Protein AF-A0A844M3R9-F1 (afdb_monomer)

Solvent-accessible surface area (backbone atoms only — not comparable to full-atom values): 5879 Å² total; per-residue (Å²): 139,68,64,75,78,50,78,47,84,69,80,84,34,32,40,38,35,29,82,89,50,76,49,80,37,76,74,84,84,92,78,87,78,84,77,86,83,80,87,86,50,94,58,50,77,81,26,47,87,69,85,38,81,95,48,54,89,81,50,45,82,80,51,70,98,54,93,82,85,77,85,70,86,50,68,72,37,52,56,44,46,60,74,74,105

Organism: NCBI:txid861445

Secondary structure (DSSP, 8-state):
---EEEEEE-SSSEEEEESS-EEEES---------PPP---TTTTTTBTTTB-S-HHHHGGGGTTS-------SHHHHHHHHHH-

Foldseek 3Di:
DFDWDDWACPDQWIWTDGPPDIDIGRDDDDDPDDDDDDPPDPCQVVCDVPQHDDACVVCLVVQPPHDDDFDDDDPSSVVSVVVSD

InterPro domains:
  IPR008255 Pyridine nucleotide-disulphide oxidoreductase, class-II, active site [PS00573] (55-75)
  IPR023753 FAD/NAD(P)-binding domain [PF07992] (15-84)
  IPR036188 FAD/NAD(P)-binding domain superfamily [G3DSA:3.50.50.60] (4-38)
  IPR036188 FAD/NAD(P)-binding domain superfamily [G3DSA:3.50.50.60] (39-85)
  IPR036188 FAD/NAD(P)-binding domain superfamily [SSF51905] (4-84)
  IPR050097 Ferredoxin--NADP reductase type 2 [PTHR48105] (6-85)

Radius of gyration: 19.55 Å; Cα contacts (8 Å, |Δi|>4): 70; chains: 1; bounding box: 38×23×53 Å

pLDDT: mean 95.3, std 4.07, range [64.81, 98.31]

Mean predicted aligned error: 4.41 Å

Structure (mmCIF, N/CA/C/O backbone):
data_AF-A0A844M3R9-F1
#
_entry.id   AF-A0A844M3R9-F1
#
loop_
_atom_site.group_PDB
_atom_site.id
_atom_site.type_symbol
_atom_site.label_atom_id
_atom_site.label_alt_id
_atom_site.label_comp_id
_atom_site.label_asym_id
_atom_site.label_entity_id
_atom_site.label_seq_id
_atom_site.pdbx_PDB_ins_code
_atom_site.Cartn_x
_atom_site.Cartn_y
_atom_site.Cartn_z
_atom_site.occupancy
_atom_site.B_iso_or_equiv
_atom_site.auth_seq_id
_atom_site.auth_comp_id
_atom_site.auth_asym_id
_atom_site.auth_atom_id
_atom_site.pdbx_PDB_model_num
ATOM 1 N N . TYR A 1 1 ? -12.129 12.566 13.841 1.00 64.81 1 TYR A N 1
ATOM 2 C CA . TYR A 1 1 ? -11.259 11.740 12.989 1.00 64.81 1 TYR A CA 1
ATOM 3 C C . TYR A 1 1 ? -9.969 11.513 13.747 1.00 64.81 1 TYR A C 1
ATOM 5 O O . TYR A 1 1 ? -9.563 12.430 14.445 1.00 64.81 1 TYR A O 1
ATOM 13 N N . GLY A 1 2 ? -9.398 10.314 13.692 1.00 88.12 2 GLY A N 1
ATOM 14 C CA . GLY A 1 2 ? -8.153 9.988 14.387 1.00 88.12 2 GLY A CA 1
ATOM 15 C C . GLY A 1 2 ? -7.531 8.734 13.788 1.00 88.12 2 GLY A C 1
ATOM 16 O O . GLY A 1 2 ? -8.265 7.841 13.355 1.00 88.12 2 GLY A O 1
ATOM 17 N N . ILE A 1 3 ? -6.201 8.688 13.727 1.00 95.44 3 ILE A N 1
ATOM 18 C CA . ILE A 1 3 ? -5.473 7.508 13.261 1.00 95.44 3 ILE A CA 1
ATOM 19 C C . ILE A 1 3 ? -5.512 6.469 14.382 1.00 95.44 3 ILE A C 1
ATOM 21 O O . ILE A 1 3 ? -5.110 6.751 15.510 1.00 95.44 3 ILE A O 1
ATOM 25 N N . VAL A 1 4 ? -6.047 5.282 14.090 1.00 96.69 4 VAL A N 1
ATOM 26 C CA . VAL A 1 4 ? -6.115 4.180 15.061 1.00 96.69 4 VAL A CA 1
ATOM 27 C C . VAL A 1 4 ? -4.713 3.620 15.283 1.00 96.69 4 VAL A C 1
ATOM 29 O O . VAL A 1 4 ? -4.053 3.217 14.329 1.00 96.69 4 VAL A O 1
ATOM 32 N N . GLN A 1 5 ? -4.281 3.573 16.541 1.00 97.06 5 GLN A N 1
ATOM 33 C CA . GLN A 1 5 ? -2.983 3.034 16.955 1.00 97.06 5 GLN A CA 1
ATOM 34 C C . GLN A 1 5 ? -3.109 1.622 17.536 1.00 97.06 5 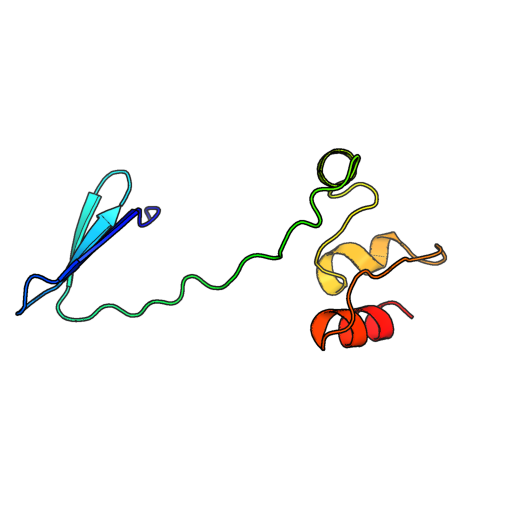GLN A C 1
ATOM 36 O O . GLN A 1 5 ? -2.232 0.787 17.331 1.00 97.06 5 GLN A O 1
ATOM 41 N N . GLN A 1 6 ? -4.207 1.344 18.247 1.00 97.19 6 GLN A N 1
ATOM 42 C CA . GLN A 1 6 ? -4.425 0.063 18.913 1.00 97.19 6 GLN A CA 1
ATOM 43 C C . GLN A 1 6 ? -5.917 -0.241 19.070 1.00 97.19 6 GLN A C 1
ATOM 45 O O . GLN A 1 6 ? -6.740 0.656 19.262 1.00 97.19 6 GLN A O 1
ATOM 50 N N . VAL A 1 7 ? -6.249 -1.531 19.033 1.00 97.62 7 VAL A N 1
ATOM 51 C CA . VAL A 1 7 ? -7.559 -2.067 19.410 1.00 97.62 7 VAL A CA 1
ATOM 52 C C . VAL A 1 7 ? -7.366 -3.073 20.540 1.00 97.62 7 VAL A C 1
ATOM 54 O O . VAL A 1 7 ? -6.560 -3.991 20.413 1.00 97.62 7 VAL A O 1
ATOM 57 N N . GLU A 1 8 ? -8.105 -2.903 21.632 1.00 97.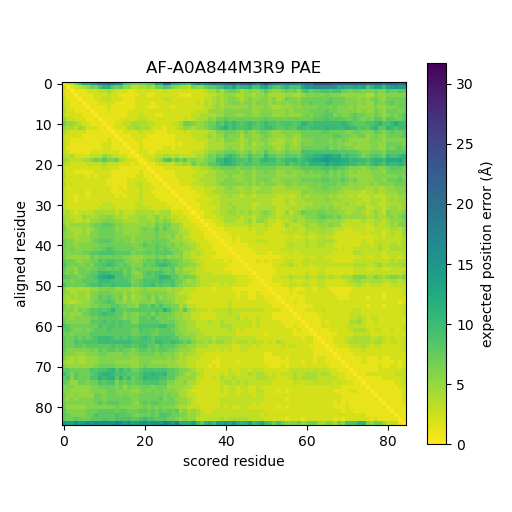88 8 GLU A N 1
ATOM 58 C CA . GLU A 1 8 ? -8.115 -3.800 22.787 1.00 97.88 8 GLU A CA 1
ATOM 59 C C . GLU A 1 8 ? -9.458 -4.538 22.887 1.00 97.88 8 GLU A C 1
ATOM 61 O O . GLU A 1 8 ? -10.531 -3.941 22.737 1.00 97.88 8 GLU A O 1
ATOM 66 N N . ASP A 1 9 ? -9.402 -5.846 23.151 1.00 97.69 9 ASP A N 1
ATOM 67 C CA . ASP A 1 9 ? -10.578 -6.670 23.421 1.00 97.69 9 ASP A CA 1
ATOM 68 C C . ASP A 1 9 ? -10.822 -6.795 24.932 1.00 97.69 9 ASP A C 1
ATOM 70 O O . ASP A 1 9 ? -10.065 -7.455 25.639 1.00 97.69 9 ASP A O 1
ATOM 74 N N . LEU A 1 10 ? -11.910 -6.183 25.412 1.00 97.56 10 LEU A N 1
ATOM 75 C CA . LEU A 1 10 ? -12.330 -6.179 26.818 1.00 97.56 10 LEU A CA 1
ATOM 76 C C . LEU A 1 10 ? -13.532 -7.117 27.066 1.00 97.56 10 LEU A C 1
ATOM 78 O O . LEU A 1 10 ? -14.293 -6.953 28.022 1.00 97.56 10 LEU A O 1
ATOM 82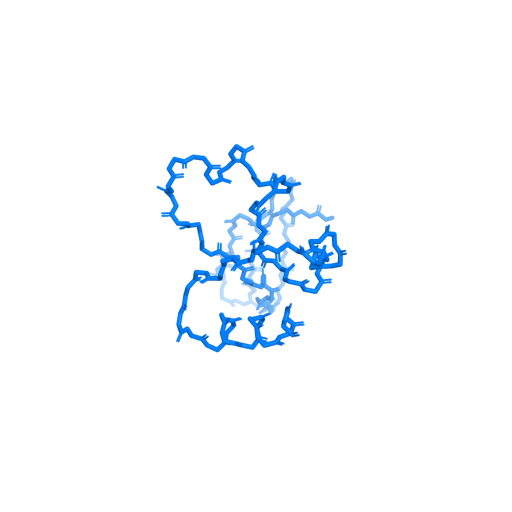 N N . GLY A 1 11 ? -13.753 -8.096 26.183 1.00 96.62 11 GLY A N 1
ATOM 83 C CA . GLY A 1 11 ? -14.866 -9.039 26.249 1.00 96.62 11 GLY A CA 1
ATOM 84 C C . GLY A 1 11 ? -16.170 -8.429 25.735 1.00 96.62 11 GLY A C 1
ATOM 85 O O . GLY A 1 11 ? -16.450 -8.473 24.536 1.00 96.62 11 GLY A O 1
ATOM 86 N N . ALA A 1 12 ? -16.983 -7.855 26.630 1.00 97.19 12 ALA A N 1
ATOM 87 C CA . ALA A 1 12 ? -18.327 -7.352 26.302 1.00 97.19 12 ALA A CA 1
ATOM 88 C C . ALA A 1 12 ? -18.327 -6.155 25.331 1.00 97.19 12 ALA A C 1
ATOM 90 O O . ALA A 1 12 ? -19.326 -5.886 24.661 1.00 97.19 12 ALA A O 1
ATOM 91 N N . TYR A 1 13 ? -17.211 -5.437 25.262 1.00 97.75 13 TYR A N 1
ATOM 92 C CA . TYR A 1 13 ? -16.958 -4.351 24.326 1.00 97.75 13 TYR A CA 1
ATOM 93 C C . TYR A 1 13 ? -15.471 -4.329 23.967 1.00 97.75 13 TYR A C 1
ATOM 95 O O . TYR A 1 13 ? -14.661 -5.050 24.550 1.00 97.75 13 TYR A O 1
ATOM 103 N N . LYS A 1 14 ? -15.127 -3.530 22.967 1.00 98.31 14 LYS A N 1
ATOM 104 C CA . LYS A 1 14 ? -13.779 -3.306 22.461 1.00 98.31 14 LYS A CA 1
ATOM 105 C C . LYS A 1 14 ? -13.448 -1.829 22.605 1.00 98.31 14 LYS A C 1
ATOM 107 O O . LYS A 1 14 ? -14.343 -0.988 22.482 1.00 98.31 14 LYS A O 1
ATOM 112 N N . ARG A 1 15 ? -12.174 -1.525 22.820 1.00 97.81 15 ARG A N 1
ATOM 113 C CA . ARG A 1 15 ? -11.673 -0.159 22.948 1.00 97.81 15 ARG A CA 1
ATOM 114 C C . ARG A 1 15 ? -10.710 0.158 21.816 1.00 97.81 15 ARG A C 1
ATOM 116 O O . ARG A 1 15 ? -9.784 -0.599 21.547 1.00 97.81 15 ARG A O 1
ATOM 123 N N . VAL A 1 16 ? -10.938 1.278 21.145 1.00 97.56 16 VAL A N 1
ATOM 124 C CA . VAL A 1 16 ? -10.115 1.767 20.037 1.00 97.56 16 VAL A CA 1
ATOM 125 C C . VAL A 1 16 ? -9.342 2.987 20.505 1.00 97.56 16 VAL A C 1
ATOM 127 O O . VAL A 1 16 ? -9.942 4.000 20.868 1.00 97.56 16 VAL A O 1
ATOM 130 N N . HIS A 1 17 ? -8.018 2.898 20.466 1.00 97.44 17 HIS A N 1
ATOM 131 C CA . HIS A 1 17 ? -7.111 3.996 20.762 1.00 97.44 17 HIS A CA 1
ATOM 132 C C . HIS A 1 17 ? -6.750 4.715 19.466 1.00 97.44 17 HIS A C 1
ATOM 134 O O . HIS A 1 17 ? -6.257 4.102 18.517 1.00 97.44 17 HIS A O 1
ATOM 140 N N . THR A 1 18 ? -7.002 6.017 19.437 1.00 96.62 18 THR A N 1
ATOM 141 C CA . THR A 1 18 ? -6.491 6.935 18.415 1.00 96.62 18 THR A CA 1
ATOM 142 C C . THR A 1 18 ? -5.459 7.866 19.038 1.00 96.62 18 THR A C 1
ATOM 144 O O . THR A 1 18 ? -5.298 7.858 20.255 1.00 96.62 18 THR A O 1
ATOM 147 N N . GLU A 1 19 ? -4.795 8.679 18.220 1.00 95.88 19 GLU A N 1
ATOM 148 C CA . GLU A 1 19 ? -3.774 9.638 18.673 1.00 95.88 19 GLU A CA 1
ATOM 149 C C . GLU A 1 19 ? -4.252 10.527 19.834 1.00 95.88 19 GLU A C 1
ATOM 151 O O . GLU A 1 19 ? -3.543 10.672 20.825 1.00 95.88 19 GLU A O 1
ATOM 156 N N . ASP A 1 20 ? -5.480 11.052 19.745 1.00 94.06 20 ASP A N 1
ATOM 157 C CA . ASP A 1 20 ? -5.997 12.031 20.712 1.00 94.06 20 ASP A CA 1
ATOM 158 C C . ASP A 1 20 ? -7.135 11.503 21.599 1.00 94.06 20 ASP A C 1
ATOM 160 O O . ASP A 1 20 ? -7.509 12.136 22.590 1.00 94.06 20 ASP A O 1
ATOM 164 N N . LYS A 1 21 ? -7.787 10.402 21.203 1.00 95.56 21 LYS A N 1
ATOM 165 C CA . LYS A 1 21 ? -9.057 9.949 21.800 1.00 95.56 21 LYS A CA 1
ATOM 166 C C . LYS A 1 21 ? -9.176 8.438 21.873 1.00 95.56 21 LYS A C 1
ATOM 168 O O . LYS A 1 21 ? -8.561 7.702 21.104 1.00 95.56 21 LYS A O 1
ATOM 173 N N . THR A 1 22 ? -10.057 7.985 22.754 1.00 96.50 22 THR A N 1
ATOM 174 C CA . THR A 1 22 ? -10.425 6.577 22.895 1.00 96.50 22 THR A CA 1
ATOM 175 C C . THR A 1 22 ?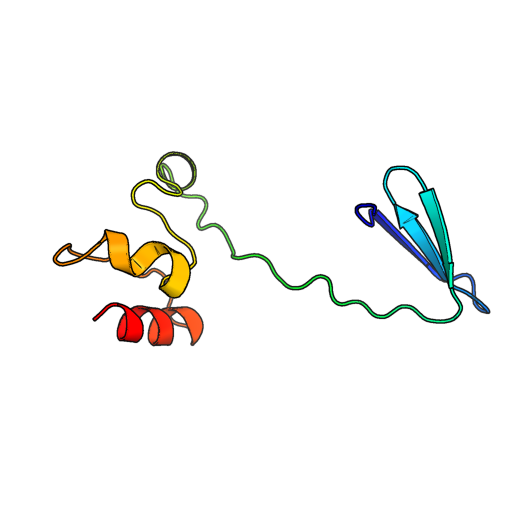 -11.922 6.395 22.681 1.00 96.50 22 THR A C 1
ATOM 177 O O . THR A 1 22 ? -12.716 7.241 23.092 1.00 96.50 22 THR A O 1
ATOM 180 N N . TYR A 1 23 ? -12.304 5.300 22.028 1.00 96.56 23 TYR A N 1
ATOM 181 C CA . TYR A 1 23 ? -13.693 4.992 21.692 1.00 96.56 23 TYR A CA 1
ATOM 182 C C . TYR A 1 23 ? -14.043 3.569 22.123 1.00 96.56 23 TYR A C 1
ATOM 184 O O . TYR A 1 23 ? -13.304 2.641 21.804 1.00 96.56 23 TYR A O 1
ATOM 192 N N . ASP A 1 24 ? -15.189 3.396 22.781 1.00 97.62 24 ASP A N 1
ATOM 193 C CA . ASP A 1 24 ? -15.711 2.082 23.166 1.00 97.62 24 ASP A CA 1
ATOM 194 C C . ASP A 1 24 ? -16.836 1.656 22.216 1.00 97.62 24 ASP A C 1
ATOM 196 O O . ASP A 1 24 ? -17.750 2.430 21.921 1.00 97.62 24 ASP A O 1
ATOM 200 N N . ALA A 1 25 ? -16.783 0.414 21.736 1.00 97.38 25 ALA A N 1
ATOM 201 C CA . ALA A 1 25 ? -17.767 -0.140 20.810 1.00 97.38 25 ALA A CA 1
ATOM 202 C C . ALA A 1 25 ? -18.020 -1.627 21.080 1.00 97.38 25 ALA A C 1
ATOM 204 O O . ALA A 1 25 ? -17.118 -2.366 21.456 1.00 97.38 25 ALA A O 1
ATOM 205 N N . LYS A 1 26 ? -19.249 -2.104 20.844 1.00 98.00 26 LYS A N 1
ATOM 206 C CA . LYS A 1 26 ? -19.575 -3.541 20.965 1.00 98.00 26 LYS A CA 1
ATOM 207 C C . LYS A 1 26 ? -18.911 -4.384 19.870 1.00 98.00 26 LYS A C 1
ATOM 209 O O . LYS A 1 26 ? -18.510 -5.515 20.121 1.00 98.00 26 LYS A O 1
ATOM 214 N N . THR A 1 27 ? -18.781 -3.810 18.676 1.00 97.25 27 THR A N 1
ATOM 215 C CA . THR A 1 27 ? -18.248 -4.465 17.477 1.00 97.25 27 THR A CA 1
ATOM 216 C C . THR A 1 27 ? -17.347 -3.490 16.729 1.00 97.25 27 THR A C 1
ATOM 218 O O . THR A 1 27 ? -17.633 -2.294 16.695 1.00 97.25 27 THR A O 1
ATOM 221 N N . ILE A 1 28 ? -16.281 -4.002 16.111 1.00 97.00 28 ILE A N 1
ATOM 222 C CA . ILE A 1 28 ? -15.351 -3.241 15.268 1.00 97.00 28 ILE A CA 1
ATOM 223 C C . ILE A 1 28 ? -15.339 -3.867 13.871 1.00 97.00 28 ILE A C 1
ATOM 225 O O . ILE A 1 28 ? -15.247 -5.085 13.745 1.00 97.00 28 ILE A O 1
ATOM 229 N N . ILE A 1 29 ? -15.408 -3.033 12.831 1.00 97.50 29 ILE A N 1
ATOM 230 C CA . ILE A 1 29 ? -15.201 -3.437 11.435 1.00 97.50 29 ILE A CA 1
ATOM 231 C C . ILE A 1 29 ? -13.853 -2.872 10.989 1.00 97.50 29 ILE A C 1
ATOM 233 O O . ILE A 1 29 ? -13.664 -1.656 10.980 1.00 97.50 29 ILE A O 1
ATOM 237 N N . VAL A 1 30 ? -12.913 -3.746 10.628 1.00 96.38 30 VAL A N 1
ATOM 238 C CA . VAL A 1 30 ? -11.585 -3.339 10.151 1.00 96.38 30 VAL A CA 1
ATOM 239 C C . VAL A 1 30 ? -11.629 -3.186 8.634 1.00 96.38 30 VAL A C 1
ATOM 241 O O . VAL A 1 30 ? -11.739 -4.168 7.908 1.00 96.38 30 VAL A O 1
ATOM 244 N N . ALA A 1 31 ? -11.544 -1.943 8.163 1.00 97.00 31 ALA A N 1
ATOM 245 C CA . ALA A 1 31 ? -11.578 -1.587 6.743 1.00 97.00 31 ALA A CA 1
ATOM 246 C C . ALA A 1 31 ? -10.443 -0.609 6.382 1.00 97.00 31 ALA A C 1
ATOM 248 O O . ALA A 1 31 ? -10.645 0.369 5.671 1.00 97.00 31 ALA A O 1
ATOM 249 N N . THR A 1 32 ? -9.237 -0.842 6.908 1.00 95.88 32 THR A N 1
ATOM 250 C CA . THR A 1 32 ? -8.079 0.067 6.773 1.00 95.88 32 THR A CA 1
ATOM 251 C C . THR A 1 32 ? -7.424 0.058 5.389 1.00 95.88 32 THR A C 1
ATOM 253 O O . THR A 1 32 ? -6.471 0.800 5.164 1.00 95.88 32 THR A O 1
ATOM 256 N N . GLY A 1 33 ? -7.914 -0.776 4.468 1.00 95.88 33 GLY A N 1
ATOM 257 C CA . GLY A 1 33 ? -7.350 -0.932 3.131 1.00 95.88 33 GLY A CA 1
ATOM 258 C C . GLY A 1 33 ? -5.953 -1.560 3.139 1.00 95.88 33 GLY A C 1
ATOM 259 O O . GLY A 1 33 ? -5.570 -2.257 4.081 1.00 95.88 33 GLY A O 1
ATOM 260 N N . ALA A 1 34 ? -5.200 -1.305 2.070 1.00 92.81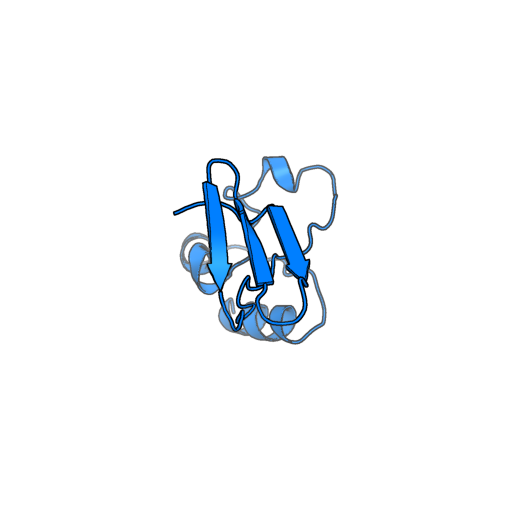 34 ALA A N 1
ATOM 261 C CA . ALA A 1 34 ? -3.831 -1.768 1.869 1.00 92.81 34 ALA A CA 1
ATOM 262 C C . ALA A 1 34 ? -2.935 -0.612 1.396 1.00 92.81 34 ALA A C 1
ATOM 264 O O . ALA A 1 34 ? -3.421 0.439 0.981 1.00 92.81 34 ALA A O 1
ATOM 265 N N . LYS A 1 35 ? -1.616 -0.814 1.452 1.00 91.31 35 LYS A N 1
ATOM 266 C CA . LYS A 1 35 ? -0.615 0.096 0.881 1.00 91.31 35 LYS A CA 1
ATOM 267 C C . LYS A 1 35 ? 0.225 -0.663 -0.140 1.00 91.31 35 LYS A C 1
ATOM 269 O O . LYS A 1 35 ? 0.506 -1.845 0.063 1.00 91.31 35 LYS A O 1
ATOM 274 N N . TYR A 1 36 ? 0.626 0.014 -1.213 1.00 90.56 36 TYR A N 1
ATOM 275 C CA . TYR A 1 36 ? 1.569 -0.548 -2.175 1.00 90.56 36 TYR A CA 1
ATOM 276 C C . TYR A 1 36 ? 2.908 -0.845 -1.490 1.00 90.56 36 TYR A C 1
ATOM 278 O O . TYR A 1 36 ? 3.307 -0.181 -0.529 1.00 90.56 36 TYR A O 1
ATOM 286 N N . ARG A 1 37 ? 3.592 -1.885 -1.967 1.00 93.50 37 ARG A N 1
ATOM 287 C CA . ARG A 1 37 ? 4.920 -2.252 -1.473 1.00 93.50 37 ARG A CA 1
ATOM 288 C C . ARG A 1 37 ? 5.964 -1.444 -2.235 1.00 93.50 37 ARG A C 1
ATOM 290 O O . ARG A 1 37 ? 5.962 -1.473 -3.459 1.00 93.50 37 ARG A O 1
ATOM 297 N N . LEU A 1 38 ? 6.853 -0.782 -1.501 1.00 94.50 38 LEU A N 1
ATOM 298 C CA . LEU A 1 38 ? 8.028 -0.123 -2.070 1.00 94.50 38 LEU A CA 1
ATOM 299 C C . LEU A 1 38 ? 9.059 -1.167 -2.516 1.00 94.50 38 LEU A C 1
ATOM 301 O O . LEU A 1 38 ? 9.243 -2.193 -1.847 1.00 94.50 38 LEU A O 1
ATOM 305 N N . LEU A 1 39 ? 9.749 -0.889 -3.618 1.00 95.25 39 LEU A N 1
ATOM 306 C CA . LEU A 1 39 ? 10.873 -1.676 -4.121 1.00 95.25 39 LEU A CA 1
ATOM 307 C C . LEU A 1 39 ? 12.131 -1.485 -3.263 1.00 95.25 39 LEU A C 1
ATOM 309 O O . LEU A 1 39 ? 12.965 -2.385 -3.204 1.00 95.25 39 LEU A O 1
ATOM 313 N N . ASN A 1 40 ? 12.239 -0.357 -2.556 1.00 95.69 40 ASN A N 1
ATOM 314 C CA . ASN A 1 40 ? 13.391 0.068 -1.759 1.00 95.69 40 ASN A CA 1
ATOM 315 C C . ASN A 1 40 ? 14.684 0.151 -2.583 1.00 95.69 40 ASN A C 1
ATOM 317 O O . ASN A 1 40 ? 15.746 -0.304 -2.152 1.00 95.69 40 ASN A O 1
ATOM 321 N N . VAL A 1 41 ? 14.594 0.735 -3.780 1.00 96.62 41 VAL A N 1
ATOM 322 C CA . VAL A 1 41 ? 15.740 0.939 -4.679 1.00 96.62 41 VAL A CA 1
ATOM 323 C C . VAL A 1 41 ? 16.170 2.409 -4.716 1.00 96.62 41 VAL A C 1
ATOM 325 O O . VAL A 1 41 ? 15.338 3.302 -4.528 1.00 96.62 41 VAL A O 1
ATOM 328 N N . PRO A 1 42 ? 17.459 2.704 -4.975 1.00 97.69 42 PRO A N 1
ATOM 329 C CA . PRO A 1 42 ? 17.919 4.081 -5.115 1.00 97.69 42 PRO A CA 1
ATOM 330 C C . PRO A 1 42 ? 17.110 4.845 -6.170 1.00 97.69 42 PRO A C 1
ATOM 332 O O . PRO A 1 42 ? 16.944 4.378 -7.294 1.00 97.69 42 PRO A O 1
ATOM 335 N N . GLY A 1 43 ? 16.624 6.030 -5.801 1.00 96.44 43 GLY A N 1
ATOM 336 C CA . GLY A 1 43 ? 15.838 6.902 -6.674 1.00 96.44 43 GLY A CA 1
ATOM 337 C C . GLY A 1 43 ? 14.321 6.703 -6.609 1.00 96.44 43 GLY A C 1
ATOM 338 O O . GLY A 1 43 ? 13.611 7.616 -7.014 1.00 96.44 43 GLY A O 1
ATOM 339 N N . GLU A 1 44 ? 13.805 5.599 -6.055 1.00 97.06 44 GLU A N 1
ATOM 340 C CA . GLU A 1 44 ? 12.352 5.349 -5.979 1.00 97.06 44 GLU A CA 1
ATOM 341 C C . GLU A 1 44 ? 11.601 6.495 -5.276 1.00 97.06 44 GLU A C 1
ATOM 343 O O . GLU A 1 44 ? 10.687 7.091 -5.845 1.00 97.06 44 GLU A O 1
ATOM 348 N N . ASP A 1 45 ? 12.039 6.868 -4.072 1.00 95.56 45 ASP A N 1
ATOM 349 C CA . ASP A 1 45 ? 11.452 7.974 -3.305 1.00 95.56 45 ASP A CA 1
ATOM 350 C C . ASP A 1 45 ? 11.706 9.337 -3.977 1.00 95.56 45 ASP A C 1
ATOM 352 O O . ASP A 1 45 ? 10.798 10.143 -4.159 1.00 95.56 45 ASP A O 1
ATOM 356 N N . THR A 1 46 ? 12.931 9.567 -4.462 1.00 96.81 46 THR A N 1
ATOM 357 C CA . THR A 1 46 ? 13.338 10.836 -5.093 1.00 96.81 46 THR A CA 1
ATOM 358 C C . THR A 1 46 ? 12.548 11.162 -6.364 1.00 96.81 46 THR A C 1
ATOM 360 O O . THR A 1 46 ? 12.306 12.337 -6.658 1.00 96.81 46 THR A O 1
ATOM 363 N N . PHE A 1 47 ? 12.162 10.136 -7.127 1.00 96.19 47 PHE A N 1
ATOM 364 C CA . PHE A 1 47 ? 11.414 10.271 -8.377 1.00 96.19 47 PHE A CA 1
ATOM 365 C C . PHE A 1 47 ? 9.922 9.941 -8.231 1.00 96.19 47 PHE A C 1
ATOM 367 O O . PHE A 1 47 ? 9.205 9.960 -9.236 1.00 96.19 47 PHE A O 1
ATOM 374 N N . THR A 1 48 ? 9.426 9.690 -7.013 1.00 94.12 48 THR A N 1
ATOM 375 C CA . THR A 1 48 ? 7.985 9.536 -6.760 1.00 94.12 48 THR A CA 1
ATOM 376 C C . THR A 1 48 ? 7.241 10.795 -7.220 1.00 94.12 48 THR A C 1
ATOM 378 O O . THR A 1 48 ? 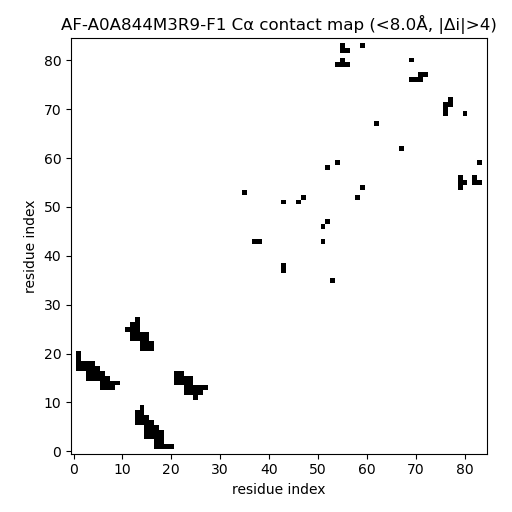7.681 11.921 -6.982 1.00 94.12 48 THR A O 1
ATOM 381 N N . SER A 1 49 ? 6.149 10.606 -7.969 1.00 88.62 49 SER A N 1
ATOM 382 C CA . SER A 1 49 ? 5.383 11.669 -8.649 1.00 88.62 49 SER A CA 1
ATOM 383 C C . SER A 1 49 ? 6.168 12.474 -9.704 1.00 88.62 49 SER A C 1
ATOM 385 O O . SER A 1 49 ? 5.698 13.509 -10.172 1.00 88.62 49 SER A O 1
ATOM 387 N N . ARG A 1 50 ? 7.367 12.023 -10.097 1.00 93.81 50 ARG A N 1
ATOM 388 C CA . ARG A 1 50 ? 8.238 12.655 -11.111 1.00 93.81 50 ARG A CA 1
ATOM 389 C C . ARG A 1 50 ? 8.827 11.641 -12.103 1.00 93.81 50 ARG A C 1
ATOM 391 O O . ARG A 1 50 ? 9.867 11.900 -12.702 1.00 93.81 50 ARG A O 1
ATOM 398 N N . GLY A 1 51 ? 8.184 10.484 -12.240 1.00 93.62 51 GLY A N 1
ATOM 399 C CA . GLY A 1 51 ? 8.633 9.359 -13.067 1.00 93.62 51 GLY A CA 1
ATOM 400 C C . GLY A 1 51 ? 8.329 7.999 -12.435 1.00 93.62 51 GLY A C 1
ATOM 401 O O . GLY A 1 51 ? 8.098 7.035 -13.151 1.00 93.62 51 GLY A O 1
ATOM 402 N N . VAL A 1 52 ? 8.258 7.932 -11.102 1.00 97.06 52 VAL A N 1
ATOM 403 C CA . VAL A 1 52 ? 7.785 6.757 -10.353 1.00 97.06 52 VAL A CA 1
ATOM 404 C C . VAL A 1 52 ? 6.335 6.987 -9.923 1.00 97.06 52 VAL A C 1
ATOM 406 O O . VAL A 1 52 ? 6.026 8.008 -9.302 1.00 97.06 52 VAL A O 1
ATOM 409 N N . SER A 1 53 ? 5.453 6.042 -10.253 1.00 96.44 53 SER A N 1
ATOM 410 C CA . SER A 1 53 ? 4.033 6.034 -9.880 1.00 96.44 53 SER A CA 1
ATOM 411 C C . SER A 1 53 ? 3.604 4.639 -9.417 1.00 96.44 53 SER A C 1
ATOM 413 O O . SER A 1 53 ? 4.188 3.634 -9.819 1.00 96.44 53 SER A O 1
ATOM 415 N N . TYR A 1 54 ? 2.568 4.596 -8.578 1.00 96.31 54 TYR A N 1
ATOM 416 C CA . TYR A 1 54 ? 1.970 3.372 -8.033 1.00 96.31 54 TYR A CA 1
ATOM 417 C C . TYR A 1 54 ? 0.484 3.220 -8.417 1.00 96.31 54 TYR A C 1
ATOM 419 O O . TYR A 1 54 ? -0.215 2.398 -7.829 1.00 96.31 54 TYR A O 1
ATOM 427 N N . CYS A 1 55 ? -0.018 4.041 -9.348 1.00 95.50 55 CYS A N 1
ATOM 428 C CA . CYS A 1 55 ? -1.405 4.022 -9.822 1.00 95.50 55 CYS A CA 1
ATOM 429 C C . CYS A 1 55 ? -1.464 4.496 -11.283 1.00 95.50 55 CYS A C 1
ATOM 431 O O . CYS A 1 55 ? -1.367 5.69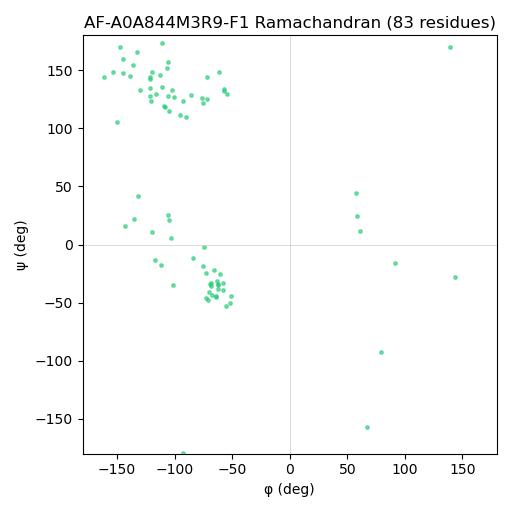9 -11.547 1.00 95.50 55 CYS A O 1
ATOM 433 N N . ALA A 1 56 ? -1.656 3.584 -12.243 1.00 95.31 56 ALA A N 1
ATOM 434 C CA . ALA A 1 56 ? -1.655 3.949 -13.658 1.00 95.31 56 ALA A CA 1
ATOM 435 C C . ALA A 1 56 ? -2.867 4.804 -14.034 1.00 95.31 56 ALA A C 1
ATOM 437 O O . ALA A 1 56 ? -2.740 5.741 -14.819 1.00 95.31 56 ALA A O 1
ATOM 438 N N . VAL A 1 57 ? -4.033 4.546 -13.438 1.00 94.75 57 VAL A N 1
ATOM 439 C CA . VAL A 1 57 ? -5.237 5.368 -13.661 1.00 94.75 57 VAL A CA 1
ATOM 440 C C . VAL A 1 57 ? -5.031 6.814 -13.199 1.00 94.75 57 VAL A C 1
ATOM 442 O O . VAL A 1 57 ? -5.545 7.739 -13.825 1.00 94.75 57 VAL A O 1
ATOM 445 N N . CYS A 1 58 ? -4.269 7.014 -12.123 1.00 94.56 58 CYS A N 1
ATOM 446 C CA . CYS A 1 58 ? -4.019 8.330 -11.549 1.00 94.56 58 CYS A CA 1
ATOM 447 C C . CYS A 1 58 ? -3.070 9.162 -12.426 1.00 94.56 58 CYS A C 1
ATOM 449 O O . CYS A 1 58 ? -3.359 10.326 -12.700 1.00 94.56 58 CYS A O 1
ATOM 451 N N . ASP A 1 59 ? -1.964 8.558 -12.883 1.00 95.56 59 ASP A N 1
ATOM 452 C CA . ASP A 1 59 ? -0.849 9.306 -13.480 1.00 95.56 59 ASP A CA 1
ATOM 453 C C . ASP A 1 59 ? -0.578 8.984 -14.959 1.00 95.56 59 ASP A C 1
ATOM 455 O O . ASP A 1 59 ? 0.145 9.724 -15.628 1.00 95.56 59 ASP A O 1
ATOM 459 N N . GLY A 1 60 ? -1.151 7.913 -15.513 1.00 93.50 60 GLY A N 1
ATOM 460 C CA . GLY A 1 60 ? -0.814 7.401 -16.848 1.00 93.50 60 GLY A CA 1
ATOM 461 C C . GLY A 1 60 ? -1.000 8.421 -17.975 1.00 93.50 60 GLY A C 1
ATOM 462 O O . GLY A 1 60 ? -0.199 8.477 -18.907 1.00 93.50 60 GLY A O 1
ATOM 463 N N . ALA A 1 61 ? -1.990 9.310 -17.853 1.00 94.31 61 ALA A N 1
ATOM 464 C CA . ALA A 1 61 ? -2.242 10.369 -18.832 1.00 94.31 61 ALA A CA 1
ATOM 465 C C . ALA A 1 61 ? -1.061 11.349 -19.000 1.00 94.31 61 ALA A C 1
ATOM 467 O O . ALA A 1 61 ? -0.913 11.948 -20.069 1.00 94.31 61 ALA A O 1
ATOM 468 N N . PHE A 1 62 ? -0.209 11.507 -17.981 1.00 94.62 62 PHE A N 1
ATOM 469 C CA . PHE A 1 62 ? 0.952 12.401 -18.030 1.00 94.62 62 PHE A CA 1
ATOM 470 C C . PHE A 1 62 ? 2.116 11.840 -18.857 1.00 94.62 62 PHE A C 1
ATOM 472 O O . PHE A 1 62 ? 2.964 12.608 -19.310 1.00 94.62 62 PHE A O 1
ATOM 479 N N . PHE A 1 63 ? 2.141 10.528 -19.105 1.00 94.25 63 PHE A N 1
ATOM 480 C CA . PHE A 1 63 ? 3.250 9.834 -19.767 1.00 94.25 63 PHE A CA 1
ATOM 481 C C . PHE A 1 63 ? 2.946 9.437 -21.217 1.00 94.25 63 PHE A C 1
ATOM 483 O O . PHE A 1 63 ? 3.525 8.502 -21.767 1.00 94.25 63 PHE A O 1
ATOM 490 N N . ARG A 1 64 ? 2.030 10.154 -21.874 1.00 93.38 64 ARG A N 1
ATOM 491 C CA . ARG A 1 64 ? 1.651 9.871 -23.261 1.00 93.38 64 ARG A CA 1
ATOM 492 C C . ARG A 1 64 ? 2.863 9.910 -24.199 1.00 93.38 64 ARG A C 1
ATOM 494 O O . ARG A 1 64 ? 3.618 10.881 -24.195 1.00 93.38 64 ARG A O 1
ATOM 501 N N . ASN A 1 65 ? 2.971 8.899 -25.065 1.00 94.38 65 ASN A N 1
ATOM 502 C CA . ASN A 1 65 ? 4.072 8.719 -26.021 1.00 94.38 65 ASN A CA 1
ATOM 503 C C . ASN A 1 65 ? 5.461 8.622 -25.361 1.00 94.38 65 ASN A C 1
ATOM 505 O O . ASN A 1 65 ? 6.458 8.964 -25.997 1.00 94.38 65 ASN A O 1
ATOM 509 N N . GLN A 1 66 ? 5.530 8.204 -24.098 1.00 96.06 66 GLN A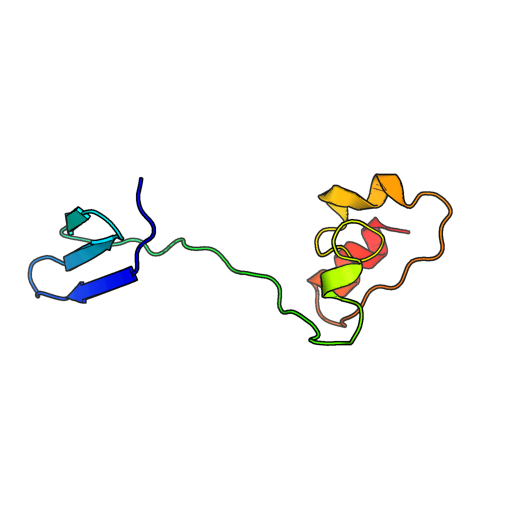 N 1
ATOM 510 C CA . GLN A 1 66 ? 6.787 7.890 -23.426 1.00 96.06 66 GLN A CA 1
ATOM 511 C C . GLN A 1 66 ? 6.950 6.378 -23.297 1.00 96.06 66 GLN A C 1
ATOM 513 O O . GLN A 1 66 ? 5.969 5.635 -23.294 1.00 96.06 66 GLN A O 1
ATOM 518 N N . ASP A 1 67 ? 8.196 5.936 -23.163 1.00 96.81 67 ASP A N 1
ATOM 519 C CA . ASP A 1 67 ? 8.500 4.552 -22.820 1.00 96.81 67 ASP A CA 1
ATOM 520 C C . ASP A 1 67 ? 8.244 4.327 -21.326 1.00 96.81 67 ASP A C 1
ATOM 522 O O . ASP A 1 67 ? 8.767 5.049 -20.473 1.00 96.81 67 ASP A O 1
ATOM 526 N N . LEU A 1 68 ? 7.430 3.319 -21.013 1.00 96.75 68 LEU A N 1
ATOM 527 C CA . LEU A 1 68 ? 7.012 2.994 -19.653 1.00 96.75 68 LEU A CA 1
ATOM 528 C C . LEU A 1 68 ? 7.589 1.653 -19.198 1.00 96.75 68 LEU A C 1
ATOM 530 O O . LEU A 1 68 ? 7.708 0.708 -19.977 1.00 96.75 68 LEU A O 1
ATOM 534 N N . LEU A 1 69 ? 7.906 1.563 -17.905 1.00 97.25 69 LEU A N 1
ATOM 535 C CA . LEU A 1 69 ? 8.321 0.332 -17.240 1.00 97.25 69 LEU A CA 1
ATOM 536 C C . LEU A 1 69 ? 7.344 0.018 -16.108 1.00 97.25 69 LEU A C 1
ATOM 538 O O . LEU A 1 69 ? 7.179 0.818 -15.190 1.00 97.25 69 LEU A O 1
ATOM 542 N N . VAL A 1 70 ? 6.754 -1.176 -16.144 1.00 97.44 70 VAL A N 1
ATOM 543 C CA . VAL A 1 70 ? 5.923 -1.706 -15.057 1.00 97.44 70 VAL A CA 1
ATOM 544 C C . VAL A 1 70 ? 6.704 -2.787 -14.318 1.00 97.44 70 VAL A C 1
ATOM 546 O O . VAL A 1 70 ? 7.235 -3.712 -14.932 1.00 97.44 70 VAL A O 1
ATOM 549 N N . VAL A 1 71 ? 6.796 -2.665 -12.992 1.00 97.44 71 VAL A N 1
ATOM 550 C CA . VAL A 1 71 ? 7.538 -3.604 -12.143 1.00 97.44 71 VAL A CA 1
ATOM 551 C C . VAL A 1 71 ? 6.566 -4.505 -11.388 1.00 97.44 71 VAL A C 1
ATOM 553 O O . VAL A 1 71 ? 5.817 -4.053 -10.527 1.00 97.44 71 VAL A O 1
ATOM 556 N N . GLY A 1 72 ? 6.612 -5.802 -11.686 1.00 96.44 72 GLY A N 1
ATOM 557 C CA . GLY A 1 72 ? 5.781 -6.826 -11.055 1.00 96.44 72 GLY A CA 1
ATOM 558 C C . GLY A 1 72 ? 5.266 -7.843 -12.073 1.00 96.44 72 GLY A C 1
ATOM 559 O O . GLY A 1 72 ? 5.419 -7.660 -13.274 1.00 96.44 72 GLY A O 1
ATOM 560 N N . GLY A 1 73 ? 4.666 -8.929 -11.585 1.00 96.56 73 GLY A N 1
ATOM 561 C CA . GLY A 1 73 ? 4.095 -9.986 -12.434 1.00 96.56 73 GLY A CA 1
ATOM 562 C C . GLY A 1 73 ? 2.802 -10.593 -11.891 1.00 96.56 73 GLY A C 1
ATOM 563 O O . GLY A 1 73 ? 2.430 -11.686 -12.295 1.00 96.56 73 GLY A O 1
ATOM 564 N N . GLY A 1 74 ? 2.163 -9.923 -10.928 1.00 96.19 74 GLY A N 1
ATOM 565 C CA . GLY A 1 74 ? 0.822 -10.281 -10.461 1.00 96.19 74 GLY A CA 1
ATOM 566 C C . GLY A 1 74 ? -0.257 -9.510 -11.218 1.00 96.19 74 GLY A C 1
ATOM 567 O O . GLY A 1 74 ? 0.065 -8.664 -12.054 1.00 96.19 74 GLY A O 1
ATOM 568 N N . ASP A 1 75 ? -1.517 -9.750 -10.861 1.00 96.88 75 ASP A N 1
ATOM 569 C CA . ASP A 1 75 ? -2.690 -9.186 -11.543 1.00 96.88 75 ASP A CA 1
ATOM 570 C C . ASP A 1 75 ? -2.600 -7.664 -11.697 1.00 96.88 75 ASP A C 1
ATOM 572 O O . ASP A 1 75 ? -2.667 -7.161 -12.813 1.00 96.88 75 ASP A O 1
ATOM 576 N N . SER A 1 76 ? -2.302 -6.938 -10.611 1.00 95.81 76 SER A N 1
ATOM 577 C CA . SER A 1 76 ? -2.166 -5.476 -10.659 1.00 95.81 76 SER A CA 1
ATOM 578 C C . SER A 1 76 ? -1.099 -5.008 -11.650 1.00 95.81 76 SER A C 1
ATOM 580 O O . SER A 1 76 ? -1.304 -4.023 -12.336 1.00 95.81 76 SER A O 1
ATOM 582 N N . ALA A 1 77 ? 0.040 -5.697 -11.760 1.00 96.56 77 ALA A N 1
ATOM 583 C CA . ALA A 1 77 ? 1.077 -5.285 -12.705 1.00 96.56 77 ALA A CA 1
ATOM 584 C C . ALA A 1 77 ? 0.639 -5.528 -14.156 1.00 96.56 77 ALA A C 1
ATOM 586 O O . ALA A 1 77 ? 0.877 -4.691 -15.020 1.00 96.56 77 ALA A O 1
ATOM 587 N N . VAL A 1 78 ? -0.008 -6.664 -14.422 1.00 96.88 78 VAL A N 1
ATOM 588 C CA . VAL A 1 78 ? -0.438 -7.040 -15.774 1.00 96.88 78 VAL A CA 1
ATOM 589 C C . VAL A 1 78 ? -1.604 -6.171 -16.244 1.00 96.88 78 VAL A C 1
ATOM 591 O O . VAL A 1 78 ? -1.552 -5.639 -17.350 1.00 96.88 78 VAL A O 1
ATOM 594 N N . GLU A 1 79 ? -2.631 -5.990 -15.415 1.00 97.00 79 GLU A N 1
ATOM 595 C CA . GLU A 1 79 ? -3.803 -5.175 -15.754 1.00 97.00 79 GLU A CA 1
ATOM 596 C C . GLU A 1 79 ? -3.431 -3.702 -15.956 1.00 97.00 79 GLU A C 1
ATOM 598 O O . GLU A 1 79 ? -3.824 -3.099 -16.954 1.00 97.00 79 GLU A O 1
ATOM 603 N N . GLU A 1 80 ? -2.619 -3.133 -15.060 1.00 96.88 80 GLU A N 1
ATOM 604 C CA . GLU A 1 80 ? -2.197 -1.732 -15.169 1.00 96.88 80 GLU A CA 1
ATOM 605 C C . GLU A 1 80 ? -1.255 -1.519 -16.368 1.00 96.88 80 GLU A C 1
ATOM 607 O O . GLU A 1 80 ? -1.322 -0.478 -17.017 1.00 96.88 80 GLU A O 1
ATOM 612 N N . ALA A 1 81 ? -0.414 -2.503 -16.721 1.00 96.06 81 ALA A N 1
ATOM 613 C CA . ALA A 1 81 ? 0.410 -2.432 -17.930 1.00 96.06 81 ALA A CA 1
ATOM 614 C C . ALA A 1 81 ? -0.443 -2.407 -19.204 1.00 96.06 81 ALA A C 1
ATOM 616 O O . ALA A 1 81 ? -0.186 -1.587 -20.078 1.00 96.06 81 ALA A O 1
ATOM 617 N N . ILE A 1 82 ? -1.471 -3.260 -19.289 1.00 95.50 82 ILE A N 1
ATOM 618 C CA . ILE A 1 82 ? -2.409 -3.277 -20.423 1.00 95.50 82 ILE A CA 1
ATOM 619 C C . ILE A 1 82 ? -3.167 -1.951 -20.517 1.00 95.50 82 ILE A C 1
ATOM 621 O O . ILE A 1 82 ? -3.397 -1.456 -21.612 1.00 95.50 82 ILE A O 1
ATOM 625 N N . TYR A 1 83 ? -3.545 -1.355 -19.384 1.00 94.56 83 TYR A N 1
ATOM 626 C CA . TYR A 1 83 ? -4.203 -0.048 -19.367 1.00 94.56 83 TYR A CA 1
ATOM 627 C C . TYR A 1 83 ? -3.318 1.085 -19.927 1.00 94.56 83 TYR A C 1
ATOM 629 O O . TYR A 1 83 ? -3.835 2.047 -20.495 1.00 94.56 83 TYR A O 1
ATOM 637 N N . LEU A 1 84 ? -1.995 0.987 -19.765 1.00 92.81 84 LEU A N 1
ATOM 638 C CA . LEU A 1 84 ? -1.027 2.000 -20.201 1.00 92.81 84 LEU A CA 1
ATOM 639 C C . LEU A 1 84 ? -0.612 1.884 -21.678 1.00 92.81 84 LEU A C 1
ATOM 641 O O . LEU A 1 84 ? 0.033 2.805 -22.185 1.00 92.81 84 LEU A O 1
ATOM 645 N N . THR A 1 85 ? -0.954 0.778 -22.347 1.00 83.12 85 THR A N 1
ATOM 646 C CA . THR A 1 85 ? -0.619 0.485 -23.754 1.00 83.12 85 THR A CA 1
ATOM 647 C C . THR A 1 85 ? -1.823 0.620 -24.669 1.00 83.12 85 THR A C 1
ATOM 649 O O . THR A 1 85 ? -1.685 1.268 -25.730 1.00 83.12 85 THR A O 1
#

Nearest PDB structures (foldseek):
  5mh4-assembly1_A  TM=8.842E-01  e=2.847E-07  Lactococcus cremoris
  6bwt-assembly1_A  TM=7.394E-01  e=4.237E-05  Francisella tularensis subsp. tularensis SCHU S4
  6bwt-assembly1_D  TM=6.168E-01  e=1.123E-04  Francisella tularensis subsp. tularensis SCHU S4
  6xtf-assembly1_B  TM=5.962E-01  e=8.114E-05  Gloeobacter violaceus PCC 74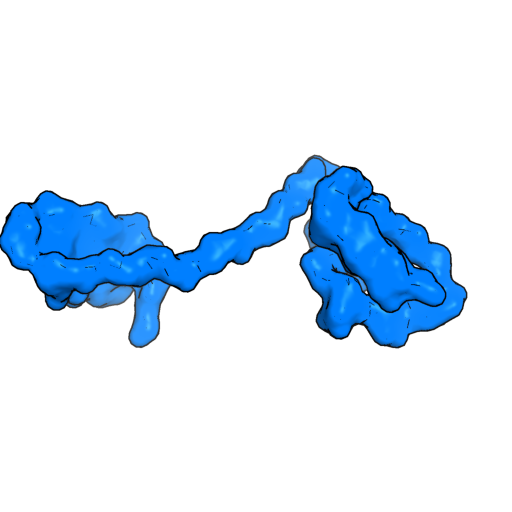21
  5j60-assembly3_B  TM=5.946E-01  e=1.554E-04  Gloeobacter violaceus PCC 7421

Sequence (85 aa):
YGIVQQVEDLGAYKRVHTEDKTYDAKTIIVATGAKYRLLNVPGEDTFTSRGVSYCAVCDGAFFRNQDLLVVGGGDSAVEEAIYLT